Protein AF-A0A9E2JBC1-F1 (afdb_monomer_lite)

Radius of gyration: 15.3 Å; chains: 1; bounding box: 52×26×36 Å

Foldseek 3Di:
DPDPLPAAEWEWEWEDDPQWIKIATFFQRDIAIGRDPVVRVVVVVVVLLVLLVVCQQVVNVVVRTDGHDPVSVVLSVVADDKDKDWAANDPPDDDDDRRRTYIYIYGYRDPPDPPD

Sequence (116 aa):
MDAPDKAMHFSILVKEMEYAWLAHCLELDIVATAATVEDVEKDMLDLICAQVAYAFNNDNLENLYHPAPADAWKEFFQCREQVERRVPLESHFHGEAVPSWIIANSCHAQSICRVE

Secondary structure (DSSP, 8-state):
-PPP--PEEEEEEEEE-SSSEEEEETTTTEEEEESSHHHHHHHHHHHHHHHHHHHHHTT-GGGT--PPPHHHHHHHHH-S-EEEEEEE------SS---SEEEEEEEEE-------

Structure (mmCIF, N/CA/C/O backbone):
data_AF-A0A9E2JBC1-F1
#
_entry.id   AF-A0A9E2JBC1-F1
#
loop_
_atom_site.group_PDB
_atom_site.id
_atom_site.type_symbol
_atom_site.label_atom_id
_atom_site.label_alt_id
_atom_site.label_comp_id
_atom_site.label_asym_id
_atom_site.label_entity_id
_atom_site.label_seq_id
_atom_site.pdbx_PDB_ins_code
_atom_site.Cartn_x
_atom_site.Cartn_y
_atom_site.Cartn_z
_atom_site.occupancy
_atom_site.B_iso_or_equiv
_atom_site.auth_seq_id
_atom_site.auth_comp_id
_atom_site.auth_asym_id
_atom_site.auth_atom_id
_atom_site.pdbx_PDB_model_num
ATOM 1 N N . MET A 1 1 ? 28.376 10.775 -11.135 1.00 37.06 1 MET A N 1
ATOM 2 C CA . MET A 1 1 ? 26.937 11.082 -11.219 1.00 37.06 1 MET A CA 1
ATOM 3 C C . MET A 1 1 ? 26.244 9.830 -10.752 1.00 37.06 1 MET A C 1
ATOM 5 O O . MET A 1 1 ? 26.113 8.905 -11.542 1.00 37.06 1 MET A O 1
ATOM 9 N N . ASP A 1 2 ? 25.953 9.760 -9.456 1.00 40.66 2 ASP A N 1
ATOM 10 C CA . ASP A 1 2 ? 25.090 8.720 -8.907 1.00 40.66 2 ASP A CA 1
ATOM 11 C C . ASP A 1 2 ? 23.793 8.717 -9.715 1.00 40.66 2 ASP A C 1
ATOM 13 O O . ASP A 1 2 ? 23.201 9.777 -9.953 1.00 40.66 2 ASP A O 1
ATOM 17 N N . ALA A 1 3 ? 23.409 7.548 -10.229 1.00 44.84 3 ALA A N 1
ATOM 18 C CA . ALA A 1 3 ? 22.072 7.382 -10.770 1.00 44.84 3 ALA A CA 1
ATOM 19 C C . ALA A 1 3 ? 21.102 7.819 -9.662 1.00 44.84 3 ALA A C 1
ATOM 21 O O . ALA A 1 3 ? 21.343 7.460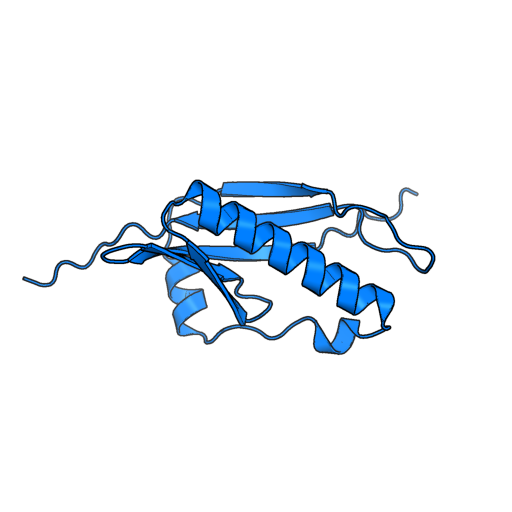 -8.508 1.00 44.84 3 ALA A O 1
ATOM 22 N N . PRO A 1 4 ? 20.064 8.624 -9.957 1.00 47.91 4 PRO A N 1
ATOM 23 C CA . PRO A 1 4 ? 19.073 8.926 -8.939 1.00 47.91 4 PRO A CA 1
ATOM 24 C C . PRO A 1 4 ? 18.586 7.582 -8.418 1.00 47.91 4 PRO A C 1
ATOM 26 O O . PRO A 1 4 ? 18.159 6.752 -9.221 1.00 47.91 4 PRO A O 1
ATOM 29 N N . ASP A 1 5 ? 18.724 7.350 -7.115 1.00 56.22 5 ASP A N 1
ATOM 30 C CA . ASP A 1 5 ? 18.098 6.213 -6.465 1.00 56.22 5 ASP A CA 1
ATOM 31 C C . ASP A 1 5 ? 16.617 6.280 -6.800 1.00 56.22 5 ASP A C 1
ATOM 33 O O . ASP A 1 5 ? 15.871 7.106 -6.266 1.00 56.22 5 ASP A O 1
ATOM 37 N N . LYS A 1 6 ? 16.208 5.488 -7.791 1.00 68.50 6 LYS A N 1
ATOM 38 C CA . LYS A 1 6 ? 14.825 5.430 -8.227 1.00 68.50 6 LYS A CA 1
ATOM 39 C C . LYS A 1 6 ? 14.104 4.707 -7.107 1.00 68.50 6 LYS A C 1
ATOM 41 O O . LYS A 1 6 ? 14.124 3.491 -7.051 1.00 68.50 6 LYS A O 1
ATOM 46 N N . ALA A 1 7 ? 13.545 5.460 -6.176 1.00 80.38 7 ALA A N 1
ATOM 47 C CA . ALA A 1 7 ? 12.623 4.932 -5.193 1.00 80.38 7 ALA A CA 1
ATOM 48 C C . ALA A 1 7 ? 11.218 4.976 -5.788 1.00 80.38 7 ALA A C 1
ATOM 50 O O . ALA A 1 7 ? 10.830 5.974 -6.401 1.00 80.38 7 ALA A O 1
ATOM 51 N N . MET A 1 8 ? 10.449 3.911 -5.593 1.00 89.50 8 MET A N 1
ATOM 52 C CA . MET A 1 8 ? 9.016 3.936 -5.873 1.00 89.50 8 MET A CA 1
ATOM 53 C C . MET A 1 8 ? 8.275 4.301 -4.593 1.00 89.50 8 MET A C 1
ATOM 55 O O . MET A 1 8 ? 8.562 3.736 -3.540 1.00 89.50 8 MET A O 1
ATOM 59 N N . HIS A 1 9 ? 7.359 5.261 -4.683 1.00 93.06 9 HIS A N 1
ATOM 60 C CA . HIS A 1 9 ? 6.561 5.716 -3.551 1.00 93.06 9 HIS A CA 1
ATOM 61 C C . HIS A 1 9 ? 5.181 5.064 -3.581 1.00 93.06 9 HIS A C 1
ATOM 63 O O . HIS A 1 9 ? 4.552 5.011 -4.639 1.00 93.06 9 HIS A O 1
ATOM 69 N N . PHE A 1 10 ? 4.731 4.611 -2.415 1.00 95.56 10 PHE A N 1
ATOM 70 C CA . PHE A 1 10 ? 3.428 3.996 -2.207 1.00 95.56 10 PHE A CA 1
ATOM 71 C C . PHE A 1 10 ? 2.762 4.578 -0.961 1.00 95.56 10 PHE A C 1
ATOM 73 O O . PHE A 1 10 ? 3.385 4.681 0.097 1.00 95.56 10 PHE A O 1
ATOM 80 N N . SER A 1 11 ? 1.494 4.934 -1.087 1.00 96.81 11 SER A N 1
ATOM 81 C CA . SER A 1 11 ? 0.608 5.435 -0.048 1.00 96.81 11 SER A CA 1
ATOM 82 C C . SER A 1 11 ? -0.254 4.279 0.446 1.00 96.81 11 SER A C 1
ATOM 84 O O . SER A 1 11 ? -0.949 3.629 -0.337 1.00 96.81 11 SER A O 1
ATOM 86 N N . ILE A 1 12 ? -0.203 4.001 1.746 1.00 97.06 12 ILE A N 1
ATOM 87 C CA . ILE A 1 12 ? -0.918 2.888 2.372 1.00 97.06 12 ILE A CA 1
ATOM 88 C C . ILE A 1 12 ? -1.916 3.448 3.379 1.00 97.06 12 ILE A C 1
ATOM 90 O O . ILE A 1 12 ? -1.542 4.113 4.344 1.00 97.06 12 ILE A O 1
ATOM 94 N N . LEU A 1 13 ? -3.195 3.156 3.173 1.00 95.75 13 LEU A N 1
ATOM 95 C CA . LEU A 1 13 ? -4.255 3.473 4.120 1.00 95.75 13 LEU A CA 1
ATOM 96 C C . LEU A 1 13 ? -4.543 2.249 4.991 1.00 95.75 13 LEU A C 1
ATOM 98 O O . LEU A 1 13 ? -5.028 1.236 4.490 1.00 95.75 13 LEU A O 1
ATOM 102 N N . VAL A 1 14 ? -4.253 2.348 6.285 1.00 95.12 14 VAL A N 1
ATOM 103 C CA . VAL A 1 14 ? -4.481 1.298 7.282 1.00 95.12 14 VAL A CA 1
ATOM 104 C C . VAL A 1 14 ? -5.703 1.655 8.125 1.00 95.12 14 VAL A C 1
ATOM 106 O O . VAL A 1 14 ? -5.795 2.762 8.659 1.00 95.12 14 VAL A O 1
ATOM 109 N N . LYS A 1 15 ? -6.648 0.721 8.242 1.00 92.69 15 LYS A N 1
ATOM 110 C CA . LYS A 1 15 ? -7.915 0.883 8.965 1.00 92.69 15 LYS A CA 1
ATOM 111 C C . LYS A 1 15 ? -8.135 -0.277 9.926 1.00 92.69 15 LYS A C 1
ATOM 113 O O . LYS A 1 15 ? -7.904 -1.434 9.576 1.00 92.69 15 LYS A O 1
ATOM 118 N N . GLU A 1 16 ? -8.649 0.038 11.107 1.00 92.25 16 GLU A N 1
ATOM 119 C CA . GLU A 1 16 ? -9.179 -0.964 12.027 1.00 92.25 16 GLU A CA 1
ATOM 120 C C . GLU A 1 16 ? -10.612 -1.333 11.610 1.00 92.25 16 GLU A C 1
ATOM 122 O O . GLU A 1 16 ? -11.454 -0.467 11.364 1.00 92.25 16 GLU A O 1
ATOM 127 N N . MET A 1 17 ? -10.890 -2.629 11.524 1.00 89.50 17 MET A N 1
ATOM 128 C CA . MET A 1 17 ? -12.220 -3.210 11.347 1.00 89.50 17 MET A CA 1
ATOM 129 C C . MET A 1 17 ? -12.620 -3.954 12.629 1.00 89.50 17 MET A C 1
ATOM 131 O O . MET A 1 17 ? -11.805 -4.150 13.523 1.00 89.50 17 MET A O 1
ATOM 135 N N . GLU A 1 18 ? -13.871 -4.411 12.723 1.00 87.62 18 GLU A N 1
ATOM 136 C CA . GLU A 1 18 ? -14.422 -5.004 13.957 1.00 87.62 18 GLU A CA 1
ATOM 137 C C . GLU A 1 18 ? -13.590 -6.175 14.527 1.00 87.62 18 GLU A C 1
ATOM 139 O O . GLU A 1 18 ? -13.505 -6.329 15.743 1.00 87.62 18 GLU A O 1
ATOM 144 N N . TYR A 1 19 ? -12.946 -6.973 13.665 1.00 89.25 19 TYR A N 1
ATOM 145 C CA . TYR A 1 19 ? -12.166 -8.158 14.064 1.00 89.25 19 TYR A CA 1
ATOM 146 C C . TYR A 1 19 ? -10.819 -8.300 13.344 1.00 89.25 19 TYR A C 1
ATOM 148 O O . TYR A 1 19 ? -10.187 -9.354 13.416 1.00 89.25 19 TYR A O 1
ATOM 156 N N . ALA A 1 20 ? -10.412 -7.287 12.585 1.00 94.31 20 ALA A N 1
ATOM 157 C CA . ALA A 1 20 ? -9.232 -7.354 11.734 1.00 94.31 20 ALA A CA 1
ATOM 158 C C . ALA A 1 20 ? -8.756 -5.951 11.371 1.00 94.31 20 ALA A C 1
ATOM 160 O O . ALA A 1 20 ? -9.466 -4.968 11.545 1.00 94.31 20 ALA A O 1
ATOM 161 N N . TRP A 1 21 ? -7.571 -5.875 10.796 1.00 95.81 21 TRP A N 1
ATOM 162 C CA . TRP A 1 21 ? -7.019 -4.689 10.176 1.00 95.81 21 TRP A CA 1
ATOM 163 C C . TRP A 1 21 ? -7.061 -4.839 8.663 1.00 95.81 21 TRP A C 1
ATOM 165 O O . TRP A 1 21 ? -6.934 -5.947 8.141 1.00 95.81 21 TRP A O 1
ATOM 175 N N . LEU A 1 22 ? -7.237 -3.723 7.964 1.00 96.25 22 LEU A N 1
ATOM 176 C CA . LEU A 1 22 ? -7.174 -3.632 6.511 1.00 96.25 22 LEU A CA 1
ATOM 177 C C . LEU A 1 22 ? -6.107 -2.617 6.126 1.00 96.25 22 LEU A C 1
ATOM 179 O O . LEU A 1 22 ? -6.125 -1.495 6.623 1.00 96.25 22 LEU A O 1
ATOM 183 N N . ALA A 1 23 ? -5.219 -2.990 5.214 1.00 97.06 23 ALA A N 1
ATOM 184 C CA . ALA A 1 23 ? -4.315 -2.071 4.539 1.00 97.06 23 ALA A CA 1
ATOM 185 C C . ALA A 1 23 ? -4.703 -1.985 3.061 1.00 97.06 23 ALA A C 1
ATOM 187 O O . ALA A 1 23 ? -5.000 -3.004 2.439 1.00 97.06 23 ALA A O 1
ATOM 188 N N . HIS A 1 24 ? -4.669 -0.785 2.489 1.00 97.38 24 HIS A N 1
ATOM 189 C CA . HIS A 1 24 ? -4.935 -0.524 1.072 1.00 97.38 24 HIS A CA 1
ATOM 190 C C . HIS A 1 24 ? -3.790 0.298 0.486 1.00 97.38 24 HIS A C 1
ATOM 192 O O . HIS A 1 24 ? -3.599 1.447 0.883 1.00 97.38 24 HIS A O 1
ATOM 198 N N . CYS A 1 25 ? -3.017 -0.283 -0.434 1.00 97.62 25 CYS A N 1
ATOM 199 C CA . CYS A 1 25 ? -2.031 0.466 -1.210 1.00 97.62 25 CYS A CA 1
ATOM 200 C C . CYS A 1 25 ? -2.739 1.164 -2.371 1.00 97.62 25 CYS A C 1
ATOM 202 O O . CYS A 1 25 ? -3.341 0.512 -3.227 1.00 97.62 25 CYS A O 1
ATOM 204 N N . LEU A 1 26 ? -2.678 2.492 -2.386 1.00 97.31 26 LEU A N 1
ATOM 205 C CA . LEU A 1 26 ? -3.543 3.307 -3.231 1.00 97.31 26 LEU A CA 1
ATOM 206 C C . LEU A 1 26 ? -3.058 3.412 -4.674 1.00 97.31 26 LEU A C 1
ATOM 208 O O . LEU A 1 26 ? -3.865 3.583 -5.576 1.00 97.31 26 LEU A O 1
ATOM 212 N N . GLU A 1 27 ? -1.759 3.316 -4.924 1.00 97.25 27 GLU A N 1
ATOM 213 C CA . GLU A 1 27 ? -1.185 3.389 -6.268 1.00 97.25 27 GLU A CA 1
ATOM 214 C C . GLU A 1 27 ? -1.357 2.088 -7.061 1.00 97.25 27 GLU A C 1
ATOM 216 O O . GLU A 1 27 ? -1.315 2.116 -8.292 1.00 97.25 27 GLU A O 1
ATOM 221 N N . LEU A 1 28 ? -1.514 0.965 -6.355 1.00 96.31 28 LEU A N 1
ATOM 222 C CA . LEU A 1 28 ? -1.648 -0.379 -6.925 1.00 96.31 28 LEU A CA 1
ATOM 223 C C . LEU A 1 28 ? -3.078 -0.937 -6.820 1.00 96.31 28 LEU A C 1
ATOM 225 O O . LEU A 1 28 ? -3.360 -1.973 -7.412 1.00 96.31 28 LEU A O 1
ATOM 229 N N . ASP A 1 29 ? -3.941 -0.280 -6.038 1.00 96.75 29 ASP A N 1
ATOM 230 C CA . ASP A 1 29 ? -5.300 -0.716 -5.694 1.00 96.75 29 ASP A CA 1
ATOM 231 C C . ASP A 1 29 ? -5.355 -2.166 -5.182 1.00 96.75 29 ASP A C 1
ATOM 233 O O . ASP A 1 29 ? -6.209 -2.969 -5.553 1.00 96.75 29 ASP A O 1
ATOM 237 N N . ILE A 1 30 ? -4.406 -2.505 -4.306 1.00 96.56 30 ILE A N 1
ATOM 238 C CA . ILE A 1 30 ? -4.329 -3.812 -3.644 1.00 96.56 30 ILE A CA 1
ATOM 239 C C . ILE A 1 30 ? -4.640 -3.685 -2.159 1.00 96.56 30 ILE A C 1
ATOM 241 O O . ILE A 1 30 ? -4.298 -2.691 -1.512 1.00 96.56 30 ILE A O 1
ATOM 245 N N . VAL A 1 31 ? -5.258 -4.727 -1.608 1.00 96.88 31 VAL A N 1
ATOM 246 C CA . VAL A 1 31 ? -5.670 -4.784 -0.204 1.00 96.88 31 VAL A CA 1
ATOM 247 C C . VAL A 1 31 ? -5.062 -5.990 0.504 1.00 96.88 31 VAL A C 1
ATOM 249 O O . VAL A 1 31 ? -4.955 -7.071 -0.071 1.00 96.88 31 VAL A O 1
ATOM 252 N N . ALA A 1 32 ? -4.700 -5.801 1.770 1.00 97.31 32 ALA A N 1
ATOM 253 C CA . ALA A 1 32 ? -4.308 -6.857 2.695 1.00 97.31 32 ALA A CA 1
ATOM 254 C C . ALA A 1 32 ? -5.187 -6.781 3.943 1.00 97.31 32 ALA A C 1
ATOM 256 O O . ALA A 1 32 ? -5.618 -5.695 4.339 1.00 97.31 32 ALA A O 1
ATOM 257 N N . THR A 1 33 ? -5.438 -7.923 4.578 1.00 96.94 33 THR A N 1
ATOM 258 C CA . THR A 1 33 ? -6.162 -7.982 5.851 1.00 96.94 33 THR A CA 1
ATOM 259 C C . THR A 1 33 ? -5.486 -8.950 6.801 1.00 96.94 33 THR A C 1
ATOM 261 O O . TH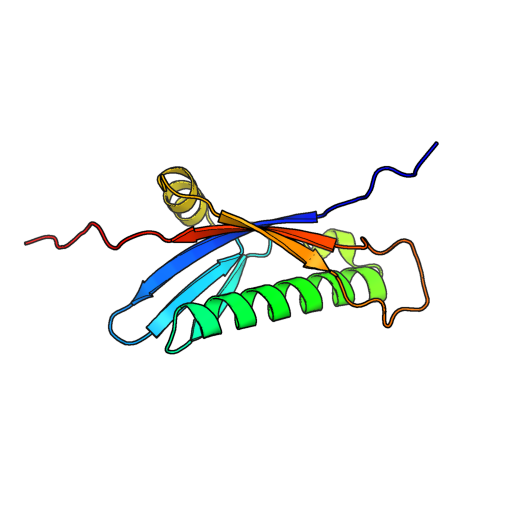R A 1 33 ? -5.185 -10.069 6.392 1.00 96.94 33 THR A O 1
ATOM 264 N N . ALA A 1 34 ? -5.335 -8.570 8.065 1.00 97.31 34 ALA A N 1
ATOM 265 C CA . ALA A 1 34 ? -4.765 -9.439 9.091 1.00 97.31 34 ALA A CA 1
ATOM 266 C C . ALA A 1 34 ? -5.406 -9.191 10.461 1.00 97.31 34 ALA A C 1
ATOM 268 O O . ALA A 1 34 ? -6.160 -8.239 10.644 1.00 97.31 34 ALA A O 1
ATOM 269 N N . ALA A 1 35 ? -5.127 -10.053 11.440 1.00 95.31 35 ALA A N 1
ATOM 270 C CA . ALA A 1 35 ? -5.688 -9.918 12.787 1.00 95.31 35 ALA A CA 1
ATOM 271 C C . ALA A 1 35 ? -5.052 -8.772 13.594 1.00 95.31 35 ALA A C 1
ATOM 273 O O . ALA A 1 35 ? -5.685 -8.235 14.501 1.00 95.31 35 ALA A O 1
ATOM 274 N N . THR A 1 36 ? -3.814 -8.397 13.271 1.00 94.81 36 THR A N 1
ATOM 275 C CA . THR A 1 36 ? -3.052 -7.355 13.967 1.00 94.81 36 THR A CA 1
ATOM 276 C C . THR A 1 36 ? -2.581 -6.285 12.987 1.00 94.81 36 THR A C 1
ATOM 278 O O . THR A 1 36 ? -2.519 -6.517 11.775 1.00 94.81 36 THR A O 1
ATOM 281 N N . VAL A 1 37 ? -2.262 -5.100 13.511 1.00 93.25 37 VAL A N 1
ATOM 282 C CA . VAL A 1 37 ? -1.737 -4.003 12.693 1.00 93.25 37 VAL A CA 1
ATOM 283 C C . VAL A 1 37 ? -0.342 -4.344 12.165 1.00 93.25 37 VAL A C 1
ATOM 285 O O . VAL A 1 37 ? -0.033 -4.068 11.011 1.00 93.25 37 VAL A O 1
ATOM 288 N N . GLU A 1 38 ? 0.477 -5.014 12.973 1.00 93.94 38 GLU A N 1
ATOM 289 C CA . GLU A 1 38 ? 1.824 -5.428 12.591 1.00 93.94 38 GLU A CA 1
ATOM 290 C C . GLU A 1 38 ? 1.795 -6.437 11.437 1.00 93.94 38 GLU A C 1
ATOM 292 O O . GLU A 1 38 ? 2.576 -6.316 10.490 1.00 93.94 38 GLU A O 1
ATOM 297 N N . ASP A 1 39 ? 0.870 -7.400 11.490 1.00 96.31 39 ASP A N 1
ATOM 298 C CA . ASP A 1 39 ? 0.718 -8.401 10.435 1.00 96.31 39 ASP A CA 1
ATOM 299 C C . ASP A 1 39 ? 0.200 -7.763 9.140 1.00 96.31 39 ASP A C 1
ATOM 301 O O . ASP A 1 39 ? 0.754 -8.028 8.077 1.00 96.31 39 ASP A O 1
ATOM 305 N N . VAL A 1 40 ? -0.805 -6.873 9.201 1.00 96.62 40 VAL A N 1
ATOM 306 C CA . VAL A 1 40 ? -1.378 -6.292 7.971 1.00 96.62 40 VAL A CA 1
ATOM 307 C C . VAL A 1 40 ? -0.382 -5.391 7.249 1.00 96.62 40 VAL A C 1
ATOM 309 O O . VAL A 1 40 ? -0.363 -5.333 6.020 1.00 96.62 40 VAL A O 1
ATOM 312 N N . GLU A 1 41 ? 0.454 -4.679 8.001 1.00 95.00 41 GLU A N 1
ATOM 313 C CA . GLU A 1 41 ? 1.501 -3.846 7.426 1.00 95.00 41 GLU A CA 1
ATOM 314 C C . GLU A 1 41 ? 2.585 -4.686 6.776 1.00 95.00 41 GLU A C 1
ATOM 316 O O . GLU A 1 41 ? 3.025 -4.365 5.673 1.00 95.00 41 GLU A O 1
ATOM 321 N N . LYS A 1 42 ? 3.010 -5.763 7.442 1.00 95.19 42 LYS A N 1
ATOM 322 C CA . LYS A 1 42 ? 3.973 -6.698 6.872 1.00 95.19 42 LYS A CA 1
ATOM 323 C C . LYS A 1 42 ? 3.426 -7.317 5.586 1.00 95.19 42 LYS A C 1
ATOM 325 O O . LYS A 1 42 ? 4.097 -7.245 4.561 1.00 95.19 42 LYS A O 1
ATOM 330 N N . ASP A 1 43 ? 2.204 -7.840 5.628 1.00 96.75 43 ASP A N 1
ATOM 331 C CA . ASP A 1 43 ? 1.547 -8.455 4.475 1.00 96.75 43 ASP A CA 1
ATOM 332 C C . ASP A 1 43 ? 1.418 -7.459 3.313 1.00 96.75 43 ASP A C 1
ATOM 334 O O . ASP A 1 43 ? 1.678 -7.802 2.161 1.00 96.75 43 ASP A O 1
ATOM 338 N N . MET A 1 44 ? 1.076 -6.199 3.601 1.00 97.12 44 MET A N 1
ATOM 339 C CA . MET A 1 44 ? 1.000 -5.155 2.579 1.00 97.12 44 MET A CA 1
ATOM 340 C C . MET A 1 44 ? 2.366 -4.849 1.953 1.00 97.12 44 MET A C 1
ATOM 342 O O . MET A 1 44 ? 2.469 -4.730 0.733 1.00 97.12 44 MET A O 1
ATOM 346 N N . LEU A 1 45 ? 3.423 -4.730 2.759 1.00 95.00 45 LEU A N 1
ATOM 347 C CA . LEU A 1 45 ? 4.774 -4.498 2.244 1.00 95.00 45 LEU A CA 1
ATOM 348 C C . LEU A 1 45 ? 5.254 -5.668 1.377 1.00 95.00 45 LEU A C 1
ATOM 350 O O . LEU A 1 45 ? 5.792 -5.433 0.294 1.00 95.00 45 LEU A O 1
ATOM 354 N N . ASP A 1 46 ? 5.005 -6.906 1.808 1.00 93.81 46 ASP A N 1
ATOM 355 C CA . ASP A 1 46 ? 5.341 -8.113 1.049 1.00 93.81 46 ASP A CA 1
ATOM 356 C C . ASP A 1 46 ? 4.591 -8.145 -0.298 1.00 93.81 46 ASP A C 1
ATOM 358 O O . ASP A 1 46 ? 5.197 -8.424 -1.338 1.00 93.81 46 ASP A O 1
ATOM 362 N N . LEU A 1 47 ? 3.303 -7.776 -0.315 1.00 95.00 47 LEU A N 1
ATOM 363 C CA . LEU A 1 47 ? 2.508 -7.670 -1.544 1.00 95.00 47 LEU A CA 1
ATOM 364 C C . LEU A 1 47 ? 3.024 -6.582 -2.494 1.00 95.00 47 LEU A C 1
ATOM 366 O O . LEU A 1 47 ? 3.159 -6.843 -3.691 1.00 95.00 47 LEU A O 1
ATOM 370 N N . ILE A 1 48 ? 3.340 -5.383 -1.990 1.00 94.81 48 ILE A N 1
ATOM 371 C CA . ILE A 1 48 ? 3.903 -4.297 -2.811 1.00 94.81 48 ILE A CA 1
ATOM 372 C C . ILE A 1 48 ? 5.234 -4.746 -3.420 1.00 94.81 48 ILE A C 1
ATOM 374 O O . ILE A 1 48 ? 5.436 -4.609 -4.628 1.00 94.81 48 ILE A O 1
ATOM 378 N N . CYS A 1 49 ? 6.128 -5.323 -2.612 1.00 92.00 49 CYS A N 1
ATOM 379 C CA . CYS A 1 49 ? 7.417 -5.828 -3.077 1.00 92.00 49 CYS A CA 1
ATOM 380 C C . CYS A 1 49 ? 7.248 -6.898 -4.164 1.00 92.00 49 CYS A C 1
ATOM 382 O O . CYS A 1 49 ? 7.913 -6.822 -5.199 1.00 92.0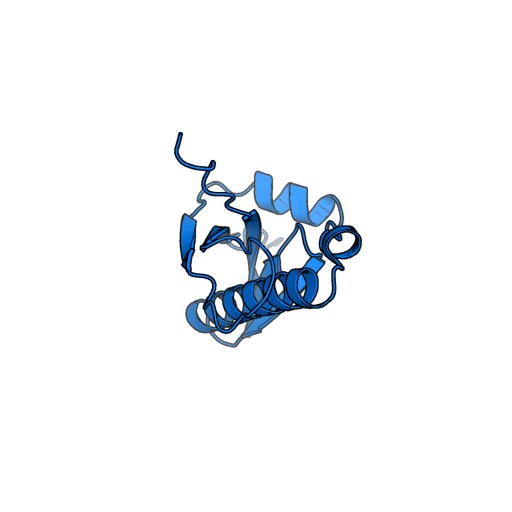0 49 CYS A O 1
ATOM 384 N N . ALA A 1 50 ? 6.337 -7.855 -3.970 1.00 90.81 50 ALA A N 1
ATOM 385 C CA . ALA A 1 50 ? 6.049 -8.896 -4.953 1.00 90.81 50 ALA A CA 1
ATOM 386 C C . ALA A 1 50 ? 5.489 -8.319 -6.264 1.00 90.81 50 ALA A C 1
ATOM 388 O O . ALA A 1 50 ? 5.927 -8.721 -7.343 1.00 90.81 50 ALA A O 1
ATOM 389 N N . GLN A 1 51 ? 4.571 -7.351 -6.183 1.00 91.81 51 GLN A N 1
ATOM 390 C CA . GLN A 1 51 ? 3.957 -6.722 -7.353 1.00 91.81 51 GLN A CA 1
ATOM 391 C C . GLN A 1 51 ? 4.973 -5.903 -8.159 1.00 91.81 51 GLN A C 1
ATOM 393 O O . GLN A 1 51 ? 5.041 -6.025 -9.384 1.00 91.81 51 GLN A O 1
ATOM 398 N N . VAL A 1 52 ? 5.808 -5.114 -7.475 1.00 90.25 52 VAL A N 1
ATOM 399 C CA . VAL A 1 52 ? 6.904 -4.356 -8.094 1.00 90.25 52 VAL A CA 1
ATOM 400 C C . VAL A 1 52 ? 7.888 -5.314 -8.758 1.00 90.25 52 VAL A C 1
ATOM 402 O O . VAL A 1 52 ? 8.165 -5.176 -9.949 1.00 90.25 52 VAL A O 1
ATOM 405 N N . ALA A 1 53 ? 8.368 -6.324 -8.030 1.00 86.31 53 ALA A N 1
ATOM 406 C CA . ALA A 1 53 ? 9.300 -7.312 -8.565 1.00 86.31 53 ALA A CA 1
ATOM 407 C C . ALA A 1 53 ? 8.732 -8.030 -9.798 1.00 86.31 53 ALA A C 1
ATOM 409 O O . ALA A 1 53 ? 9.420 -8.166 -10.809 1.00 86.31 53 ALA A O 1
ATOM 410 N N . TYR A 1 54 ? 7.465 -8.447 -9.750 1.00 87.12 54 TYR A N 1
ATOM 411 C CA . TYR A 1 54 ? 6.793 -9.070 -10.886 1.00 87.12 54 TYR A CA 1
ATOM 412 C C . TYR A 1 54 ? 6.742 -8.138 -12.101 1.0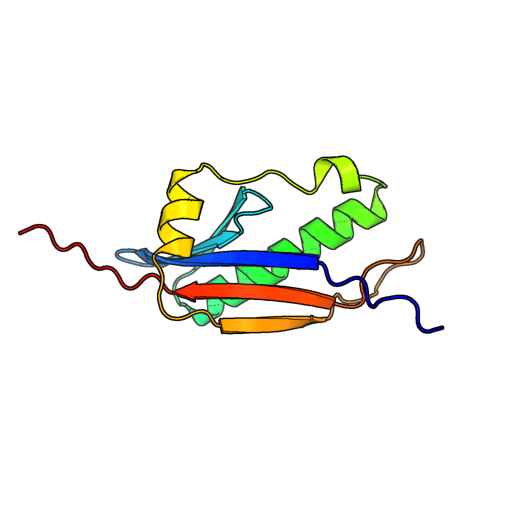0 87.12 54 TYR A C 1
ATOM 414 O O . TYR A 1 54 ? 7.049 -8.574 -13.212 1.00 87.12 54 TYR A O 1
ATOM 422 N N . ALA A 1 55 ? 6.393 -6.864 -11.909 1.00 89.12 55 ALA A N 1
ATOM 423 C CA . ALA A 1 55 ? 6.307 -5.906 -13.003 1.00 89.12 55 ALA A CA 1
ATOM 424 C C . ALA A 1 55 ? 7.666 -5.653 -13.673 1.00 89.12 55 ALA A C 1
ATOM 426 O O . ALA A 1 55 ? 7.729 -5.633 -14.899 1.00 89.12 55 ALA A O 1
ATOM 427 N N . PHE A 1 56 ? 8.753 -5.540 -12.903 1.00 86.00 56 PHE A N 1
ATOM 428 C CA . PHE A 1 56 ? 10.106 -5.436 -13.467 1.00 86.00 56 PHE A CA 1
ATOM 429 C C . PHE A 1 56 ? 10.527 -6.715 -14.206 1.00 86.00 56 PHE A C 1
ATOM 431 O O . PHE A 1 56 ? 11.040 -6.639 -15.318 1.00 86.00 56 PHE A O 1
ATOM 438 N N . ASN A 1 57 ? 10.265 -7.893 -13.633 1.00 84.31 57 ASN A N 1
ATOM 439 C CA . ASN A 1 57 ? 10.692 -9.172 -14.215 1.00 84.31 57 ASN A CA 1
ATOM 440 C C . ASN A 1 57 ? 9.989 -9.533 -15.528 1.00 84.31 57 ASN A C 1
ATOM 442 O O . ASN A 1 57 ? 10.500 -10.351 -16.290 1.00 84.31 57 ASN A O 1
ATOM 446 N N . ASN A 1 58 ? 8.808 -8.972 -15.768 1.00 87.38 58 ASN A N 1
ATOM 447 C CA . ASN A 1 58 ? 7.989 -9.295 -16.932 1.00 87.38 58 ASN A CA 1
ATOM 448 C C . ASN A 1 58 ? 7.867 -8.118 -17.911 1.00 87.38 58 ASN A C 1
ATOM 450 O O . ASN A 1 58 ? 6.977 -8.156 -18.754 1.00 87.38 58 ASN A O 1
ATOM 454 N N . ASP A 1 59 ? 8.715 -7.087 -17.780 1.00 85.69 59 ASP A N 1
ATOM 455 C CA . ASP A 1 59 ? 8.647 -5.841 -18.568 1.00 85.69 59 ASP A CA 1
ATOM 456 C C . ASP A 1 59 ? 7.219 -5.255 -18.606 1.00 85.69 59 ASP A C 1
ATOM 458 O O . ASP A 1 59 ? 6.687 -4.845 -19.632 1.00 85.69 59 ASP A O 1
ATOM 462 N N . ASN A 1 60 ? 6.553 -5.290 -17.449 1.00 87.62 60 ASN A N 1
ATOM 463 C CA . ASN A 1 60 ? 5.132 -4.990 -17.282 1.00 87.62 60 ASN A CA 1
ATOM 464 C C . ASN A 1 60 ? 4.909 -3.754 -16.392 1.00 87.62 60 ASN A C 1
ATOM 466 O O . ASN A 1 60 ? 3.881 -3.618 -15.727 1.00 87.62 60 ASN A O 1
ATOM 470 N N . LEU A 1 61 ? 5.894 -2.851 -16.348 1.00 86.69 61 LEU A N 1
ATOM 471 C CA . LEU A 1 61 ? 5.842 -1.625 -15.543 1.00 86.69 61 LEU A CA 1
ATOM 472 C C . LEU A 1 61 ? 4.697 -0.698 -15.954 1.00 86.69 61 LEU A C 1
ATOM 474 O O . LEU A 1 61 ? 4.133 -0.013 -15.104 1.00 86.69 61 LEU A O 1
ATOM 478 N N . GLU A 1 62 ? 4.326 -0.699 -17.235 1.00 88.88 62 GLU A N 1
ATOM 479 C CA . GLU A 1 62 ? 3.205 0.096 -17.748 1.00 88.88 62 GLU A CA 1
ATOM 480 C C . GLU A 1 62 ? 1.856 -0.284 -17.115 1.00 88.88 62 GLU A C 1
ATOM 482 O O . GLU A 1 62 ? 0.977 0.566 -17.001 1.00 88.88 62 GLU A O 1
ATOM 487 N N . ASN A 1 63 ? 1.719 -1.529 -16.641 1.00 88.94 63 ASN A N 1
ATOM 488 C CA . ASN A 1 63 ? 0.510 -2.049 -16.000 1.00 88.94 63 ASN A CA 1
ATOM 489 C C . ASN A 1 63 ? 0.649 -2.171 -14.474 1.00 88.94 63 ASN A C 1
ATOM 491 O O . ASN A 1 63 ? -0.231 -2.731 -13.823 1.00 88.94 63 ASN A O 1
ATOM 495 N N . LEU A 1 64 ? 1.755 -1.691 -13.894 1.00 91.75 64 LEU A N 1
ATOM 496 C CA . LEU A 1 64 ? 1.980 -1.764 -12.451 1.00 91.75 64 LEU A CA 1
ATOM 497 C C . LEU A 1 64 ? 1.020 -0.846 -11.690 1.00 91.75 64 LEU A C 1
ATOM 499 O O . LEU A 1 64 ? 0.434 -1.259 -10.695 1.00 91.75 64 LEU A O 1
ATOM 503 N N . TYR A 1 65 ? 0.872 0.395 -12.153 1.00 92.81 65 TYR A N 1
ATOM 504 C CA . TYR A 1 65 ? 0.054 1.398 -11.482 1.00 92.81 65 TYR A CA 1
ATOM 505 C C . TYR A 1 65 ? -1.421 1.243 -11.848 1.00 92.81 65 TYR A C 1
ATOM 507 O O . TYR A 1 65 ? -1.824 1.467 -12.991 1.00 92.81 65 TYR A O 1
ATOM 515 N N . HIS A 1 66 ? -2.230 0.929 -10.843 1.00 94.06 66 HIS A N 1
ATOM 516 C CA . HIS A 1 66 ? -3.681 0.890 -10.928 1.00 94.06 66 HIS A CA 1
ATOM 517 C C . HIS A 1 66 ? -4.229 1.688 -9.742 1.00 94.06 66 HIS A C 1
ATOM 519 O O . HIS A 1 66 ? -4.299 1.157 -8.643 1.00 94.06 66 HIS A O 1
ATOM 525 N N . PRO A 1 67 ? -4.516 2.991 -9.900 1.00 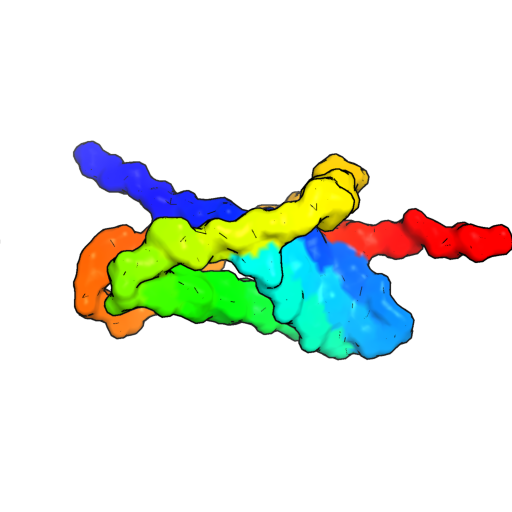94.69 67 PRO A N 1
ATOM 526 C CA . PRO A 1 67 ? -4.842 3.833 -8.761 1.00 94.69 67 PRO A CA 1
ATOM 527 C C . PRO A 1 67 ? -6.227 3.510 -8.193 1.00 94.69 67 PRO A C 1
ATOM 529 O O . PRO A 1 67 ? -7.209 3.407 -8.929 1.00 94.69 67 PRO A O 1
ATOM 532 N N . ALA A 1 68 ? -6.301 3.458 -6.868 1.00 95.94 68 ALA A N 1
ATOM 533 C CA . ALA A 1 68 ? -7.520 3.276 -6.102 1.00 95.94 68 ALA A CA 1
ATOM 534 C C . ALA A 1 68 ? -8.545 4.400 -6.360 1.00 95.94 68 ALA A C 1
ATOM 536 O O . ALA A 1 68 ? -8.173 5.516 -6.752 1.00 95.94 68 ALA A O 1
ATOM 537 N N . PRO A 1 69 ? -9.842 4.161 -6.081 1.00 95.25 69 PRO A N 1
ATOM 538 C CA . PRO A 1 69 ? -10.884 5.176 -6.198 1.00 95.25 69 PRO A CA 1
ATOM 539 C C . PRO A 1 69 ? -10.596 6.442 -5.378 1.00 95.25 69 PRO A C 1
ATOM 541 O O . PRO A 1 69 ? -9.996 6.396 -4.304 1.00 95.25 69 PRO A O 1
ATOM 544 N N . ALA A 1 70 ? -11.099 7.585 -5.853 1.00 94.12 70 ALA A N 1
ATOM 545 C CA . ALA A 1 70 ? -10.848 8.900 -5.252 1.00 94.12 70 ALA A CA 1
ATOM 546 C C . ALA A 1 70 ? -11.235 9.003 -3.762 1.00 94.12 70 ALA A C 1
ATOM 548 O O . ALA A 1 70 ? -10.617 9.766 -3.020 1.00 94.12 70 ALA A O 1
ATOM 549 N N . ASP A 1 71 ? -12.229 8.234 -3.315 1.00 93.75 71 ASP A N 1
ATOM 550 C CA . ASP A 1 71 ? -12.656 8.224 -1.914 1.00 93.75 71 ASP A CA 1
ATOM 551 C C . ASP A 1 71 ? -11.563 7.679 -0.980 1.00 93.75 71 ASP A C 1
ATOM 553 O O . ASP A 1 71 ? -11.312 8.274 0.067 1.00 93.75 71 ASP A O 1
ATOM 557 N N . ALA A 1 72 ? -10.830 6.637 -1.391 1.00 93.38 72 ALA A N 1
ATOM 558 C CA . ALA A 1 72 ? -9.722 6.089 -0.605 1.00 93.38 72 ALA A CA 1
ATOM 559 C C . ALA A 1 72 ? -8.564 7.097 -0.479 1.00 93.38 72 ALA A C 1
ATOM 561 O O . ALA A 1 72 ? -8.009 7.297 0.603 1.00 93.38 72 ALA A O 1
ATOM 562 N N . TRP A 1 73 ? -8.257 7.815 -1.564 1.00 94.38 73 TRP A N 1
ATOM 563 C CA . TRP A 1 73 ? -7.282 8.910 -1.550 1.00 94.38 73 TRP A CA 1
ATOM 564 C C . TRP A 1 73 ? -7.695 10.046 -0.622 1.00 94.38 73 TRP A C 1
ATOM 566 O O . TRP A 1 73 ? -6.875 10.568 0.133 1.00 94.38 73 TRP A O 1
ATOM 576 N N . LYS A 1 74 ? -8.974 10.429 -0.652 1.00 93.38 74 LYS A N 1
ATOM 577 C CA . LYS A 1 74 ? -9.509 11.467 0.230 1.00 93.38 74 LYS A CA 1
ATOM 578 C C . LYS A 1 74 ? -9.326 11.090 1.698 1.00 93.38 74 LYS A C 1
ATOM 580 O O . LYS A 1 74 ? -8.896 11.939 2.473 1.00 93.38 74 LYS A O 1
ATOM 585 N N . GLU A 1 75 ? -9.613 9.845 2.066 1.00 91.25 75 GLU A N 1
ATOM 586 C CA . GLU A 1 75 ? -9.392 9.353 3.429 1.00 91.25 75 GLU A CA 1
ATOM 587 C C . GLU A 1 75 ? -7.910 9.408 3.826 1.00 91.25 75 GLU A C 1
ATOM 589 O O . GLU A 1 75 ? -7.577 9.921 4.896 1.00 91.25 75 GLU A O 1
ATOM 594 N N . PHE A 1 76 ? -7.005 8.972 2.945 1.00 9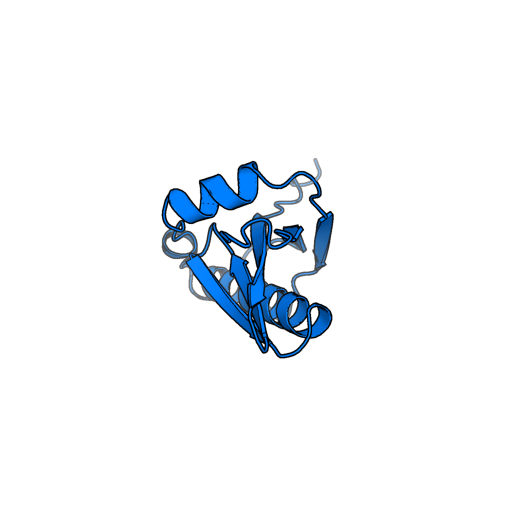1.75 76 PHE A N 1
ATOM 595 C CA . PHE A 1 76 ? -5.562 9.040 3.195 1.00 91.75 76 PHE A CA 1
ATOM 596 C C . PHE A 1 76 ? -5.066 10.477 3.408 1.00 91.75 76 PHE A C 1
ATOM 598 O O . PHE A 1 76 ? -4.326 10.742 4.354 1.00 91.75 76 PHE A O 1
ATOM 605 N N . PHE A 1 77 ? -5.517 11.437 2.596 1.00 89.44 77 PHE A N 1
ATOM 606 C CA . PHE A 1 77 ? -5.131 12.845 2.754 1.00 89.44 77 PHE A CA 1
ATOM 607 C C . PHE A 1 77 ? -5.764 13.537 3.969 1.00 89.44 77 PHE A C 1
ATOM 609 O O . PHE A 1 77 ? -5.267 14.572 4.410 1.00 89.44 77 PHE A O 1
ATOM 616 N N . GLN A 1 78 ? -6.853 12.997 4.522 1.00 89.56 78 GLN A N 1
ATOM 617 C CA . GLN A 1 78 ? -7.458 13.497 5.763 1.00 89.56 78 GLN A CA 1
ATOM 618 C C . GLN A 1 78 ? -6.714 13.027 7.019 1.00 89.56 78 GLN A C 1
ATOM 620 O O . GLN A 1 78 ? -6.903 13.586 8.105 1.00 89.56 78 GLN A O 1
ATOM 625 N N . CYS A 1 79 ? -5.860 12.022 6.872 1.00 84.44 79 CYS A N 1
ATOM 626 C CA . CYS A 1 79 ? -5.051 11.474 7.939 1.00 84.44 79 CYS A CA 1
ATOM 627 C C . CYS A 1 79 ? -3.946 12.430 8.377 1.00 84.44 79 CYS A C 1
ATOM 629 O O . CYS A 1 79 ? -3.229 12.996 7.554 1.00 84.44 79 CYS A O 1
ATOM 631 N N . ARG A 1 80 ? -3.799 12.605 9.694 1.00 76.56 80 ARG A N 1
ATOM 632 C CA . ARG A 1 80 ? -2.842 13.564 10.266 1.00 76.56 80 ARG A CA 1
ATOM 633 C C . ARG A 1 80 ? -1.466 12.972 10.535 1.00 76.56 80 ARG A C 1
ATOM 635 O O . ARG A 1 80 ? -0.488 13.711 10.484 1.00 76.56 80 ARG A O 1
ATOM 642 N N . GLU A 1 81 ? -1.400 11.679 10.836 1.00 81.75 81 GLU A N 1
ATOM 643 C CA . GLU A 1 81 ? -0.152 10.988 11.146 1.00 81.75 81 GLU A CA 1
ATOM 644 C C . GLU A 1 81 ? 0.179 9.997 10.037 1.00 81.75 81 GLU A C 1
ATOM 646 O O . GLU A 1 81 ? -0.571 9.065 9.752 1.00 81.75 81 GLU A O 1
ATOM 651 N N . GLN A 1 82 ? 1.314 10.254 9.399 1.00 86.69 82 GLN A N 1
ATOM 652 C CA . GLN A 1 82 ? 1.853 9.492 8.289 1.00 86.69 82 GLN A CA 1
ATOM 653 C C . GLN A 1 82 ? 3.240 8.991 8.688 1.00 86.69 82 GLN A C 1
ATOM 655 O O . GLN A 1 82 ? 4.073 9.765 9.167 1.00 86.69 82 GLN A O 1
ATOM 660 N N . VAL A 1 83 ? 3.473 7.694 8.518 1.00 89.44 83 VAL A N 1
ATOM 661 C CA . VAL A 1 83 ? 4.729 7.023 8.851 1.00 89.44 83 VAL A CA 1
ATOM 662 C C . VAL A 1 83 ? 5.372 6.546 7.561 1.00 89.44 83 VAL A C 1
ATOM 664 O O . VAL A 1 83 ? 4.887 5.621 6.912 1.00 89.44 83 VAL A O 1
ATOM 667 N N . GLU A 1 84 ? 6.491 7.168 7.202 1.00 91.44 84 GLU A N 1
ATOM 668 C CA . GLU A 1 84 ? 7.294 6.748 6.059 1.00 91.44 84 GLU A CA 1
ATOM 669 C C . GLU A 1 84 ? 8.263 5.627 6.459 1.00 91.44 84 GLU A C 1
ATOM 671 O O . GLU A 1 84 ? 8.995 5.733 7.447 1.00 91.44 84 GLU A O 1
ATOM 676 N N . ARG A 1 85 ? 8.303 4.558 5.661 1.00 88.81 85 ARG A N 1
ATOM 677 C CA . ARG A 1 85 ? 9.265 3.460 5.775 1.00 88.81 85 ARG A CA 1
ATOM 678 C C . ARG A 1 85 ? 9.987 3.266 4.455 1.00 88.81 85 ARG A C 1
ATOM 680 O O . ARG A 1 85 ? 9.368 3.210 3.397 1.00 88.81 85 ARG A O 1
ATOM 687 N N . ARG A 1 86 ? 11.304 3.089 4.534 1.00 89.50 86 ARG A N 1
ATOM 688 C CA . ARG A 1 86 ? 12.121 2.608 3.418 1.00 89.50 86 ARG A CA 1
ATOM 689 C C . ARG A 1 86 ? 12.273 1.107 3.547 1.00 89.50 86 ARG A C 1
ATOM 691 O O . ARG A 1 86 ? 12.804 0.640 4.553 1.00 89.50 86 ARG A O 1
ATOM 698 N N . VAL A 1 87 ? 11.809 0.376 2.545 1.00 87.25 87 VAL A N 1
ATOM 699 C CA . VAL A 1 87 ? 11.838 -1.086 2.544 1.00 87.25 87 VAL A CA 1
ATOM 700 C C . VAL A 1 87 ? 12.738 -1.542 1.401 1.00 87.25 87 VAL A C 1
ATOM 702 O O . VAL A 1 87 ? 12.510 -1.124 0.263 1.00 87.25 87 VAL A O 1
ATOM 705 N N . PRO A 1 88 ? 13.790 -2.332 1.682 1.00 84.94 88 PRO A N 1
ATOM 706 C CA . PRO A 1 88 ? 14.647 -2.856 0.632 1.00 84.94 88 PRO A CA 1
ATOM 707 C C . PRO A 1 88 ? 13.842 -3.808 -0.247 1.00 84.94 88 PRO A C 1
ATOM 709 O O . PRO A 1 88 ? 13.093 -4.644 0.257 1.00 84.94 88 PRO A O 1
ATOM 712 N N . LEU A 1 89 ? 14.015 -3.693 -1.559 1.00 78.75 89 LEU A N 1
ATOM 713 C CA . LEU A 1 89 ? 13.495 -4.695 -2.477 1.00 78.75 89 LEU A CA 1
ATOM 714 C C . LEU A 1 89 ? 14.558 -5.795 -2.573 1.00 78.75 89 LEU A C 1
ATOM 716 O O . LEU A 1 89 ? 15.679 -5.520 -3.006 1.00 78.75 89 LEU A O 1
ATOM 720 N N . GLU A 1 90 ? 14.262 -7.017 -2.123 1.00 68.00 90 GLU A N 1
ATOM 721 C CA . GLU A 1 90 ? 15.243 -8.101 -2.233 1.00 68.00 90 GLU A CA 1
ATOM 722 C C . GLU A 1 90 ? 15.570 -8.371 -3.707 1.00 68.00 90 GLU A C 1
ATOM 724 O O . GLU A 1 90 ? 14.712 -8.740 -4.511 1.00 68.00 90 GLU A O 1
ATOM 729 N N . SER A 1 91 ? 16.838 -8.178 -4.062 1.00 53.72 91 SER A N 1
ATOM 730 C CA . SER A 1 91 ? 17.370 -8.344 -5.407 1.00 53.72 91 SER A CA 1
ATOM 731 C C . SER A 1 91 ? 17.720 -9.806 -5.682 1.00 53.72 91 SER A C 1
ATOM 733 O O . SER A 1 91 ? 18.883 -10.174 -5.810 1.00 53.72 91 SER A O 1
ATOM 735 N N . HIS A 1 92 ? 16.716 -10.667 -5.838 1.00 53.19 92 HIS A N 1
ATOM 736 C CA . HIS A 1 92 ? 16.948 -12.016 -6.385 1.00 53.19 92 HIS A CA 1
ATOM 737 C C . HIS A 1 92 ? 17.013 -12.029 -7.925 1.00 53.19 92 HIS A C 1
ATOM 739 O O . HIS A 1 92 ? 16.884 -13.083 -8.544 1.00 53.19 92 HIS A O 1
ATOM 745 N N . PHE A 1 93 ? 17.195 -10.870 -8.571 1.00 54.06 93 PHE A N 1
ATOM 746 C CA . PHE A 1 93 ? 16.859 -10.689 -9.986 1.00 54.06 93 PHE A CA 1
ATOM 747 C C . PHE A 1 93 ? 18.071 -10.438 -10.895 1.00 54.06 93 PHE A C 1
ATOM 749 O O . PHE A 1 93 ? 18.930 -9.597 -10.629 1.00 54.06 93 PHE A O 1
ATOM 756 N N . HIS A 1 94 ? 18.104 -11.177 -12.008 1.00 46.59 94 HIS A N 1
ATOM 757 C CA . HIS A 1 94 ? 19.012 -11.000 -13.138 1.00 46.59 94 HIS A CA 1
ATOM 758 C C . HIS A 1 94 ? 18.257 -10.299 -14.279 1.00 46.59 94 HIS A C 1
ATOM 760 O O . HIS A 1 94 ? 17.584 -10.964 -15.062 1.00 46.59 94 HIS A O 1
ATOM 766 N N . GLY A 1 95 ? 18.383 -8.975 -14.392 1.00 52.88 95 GLY A N 1
ATOM 767 C CA . GLY A 1 95 ? 17.826 -8.205 -15.511 1.00 52.88 95 GLY A CA 1
ATOM 768 C C . GLY A 1 95 ? 17.274 -6.844 -15.089 1.00 52.88 95 GLY A C 1
ATOM 769 O O . GLY A 1 95 ? 16.474 -6.770 -14.169 1.00 52.88 95 GLY A O 1
ATOM 770 N N . GLU A 1 96 ? 17.736 -5.804 -15.790 1.00 55.38 96 GLU A N 1
ATOM 771 C CA . GLU A 1 96 ? 17.389 -4.376 -15.683 1.00 55.38 96 GLU A CA 1
ATOM 772 C C . GLU A 1 96 ? 17.461 -3.703 -14.295 1.00 55.38 96 GLU A C 1
ATOM 774 O O . GLU A 1 96 ? 17.605 -4.331 -13.251 1.00 55.38 96 GLU A O 1
ATOM 779 N N . ALA A 1 97 ? 17.496 -2.367 -14.292 1.00 62.06 97 ALA A N 1
ATOM 780 C CA . ALA A 1 97 ? 17.727 -1.548 -13.102 1.00 62.06 97 ALA A CA 1
ATOM 781 C C . ALA A 1 97 ? 16.472 -1.489 -12.212 1.00 62.06 97 ALA A C 1
ATOM 783 O O . ALA A 1 97 ? 15.741 -0.496 -12.214 1.00 62.06 97 ALA A O 1
ATOM 784 N N . VAL A 1 98 ? 16.227 -2.567 -11.467 1.00 65.62 98 VAL A N 1
ATOM 785 C CA . VAL A 1 98 ? 15.215 -2.629 -10.406 1.00 65.62 98 VAL A CA 1
ATOM 786 C C . VAL A 1 98 ? 15.579 -1.624 -9.299 1.00 65.62 98 VAL A C 1
ATOM 788 O O . VAL A 1 98 ? 16.762 -1.480 -8.973 1.00 65.62 98 VAL A O 1
ATOM 791 N N . PRO A 1 99 ? 14.607 -0.901 -8.717 1.00 70.56 99 PRO A N 1
ATOM 792 C CA . PRO A 1 99 ? 14.852 -0.023 -7.582 1.00 70.56 99 PRO A CA 1
ATOM 793 C C . PRO A 1 99 ? 15.369 -0.816 -6.376 1.00 70.56 99 PRO A C 1
ATOM 795 O O . PRO A 1 99 ? 14.825 -1.860 -6.024 1.00 70.56 99 PRO A O 1
ATOM 798 N N . SER A 1 100 ? 16.391 -0.289 -5.702 1.00 75.88 100 SER A N 1
ATOM 799 C CA . SER A 1 100 ? 16.968 -0.899 -4.495 1.00 75.88 100 SER A CA 1
ATOM 800 C C . SER A 1 100 ? 16.014 -0.864 -3.289 1.00 75.88 100 SER A C 1
ATOM 802 O O . SER A 1 100 ? 16.210 -1.586 -2.311 1.00 75.88 100 SER A O 1
ATOM 804 N N . TRP A 1 101 ? 14.988 -0.009 -3.330 1.00 82.38 101 TRP A N 1
ATOM 805 C CA . TRP A 1 101 ? 14.000 0.145 -2.266 1.00 82.38 101 TRP A CA 1
ATOM 806 C C . TRP A 1 101 ? 12.684 0.741 -2.757 1.00 82.38 101 TRP A C 1
ATOM 808 O O . TRP A 1 101 ? 12.622 1.468 -3.753 1.00 82.38 101 TRP A O 1
ATOM 818 N N . ILE A 1 102 ? 11.646 0.503 -1.964 1.00 88.12 102 ILE A N 1
ATOM 819 C CA . ILE A 1 102 ? 10.382 1.233 -2.005 1.00 88.12 102 ILE A CA 1
ATOM 820 C C . ILE A 1 102 ? 10.283 2.177 -0.802 1.00 88.12 102 ILE A C 1
ATOM 822 O O . ILE A 1 102 ? 10.901 1.960 0.245 1.00 88.12 102 ILE A O 1
ATOM 826 N N . ILE A 1 103 ? 9.490 3.231 -0.955 1.00 90.19 103 ILE A N 1
ATOM 827 C CA . ILE A 1 103 ? 9.107 4.152 0.111 1.00 90.19 103 ILE A CA 1
ATOM 828 C C . ILE A 1 103 ? 7.614 3.962 0.357 1.00 90.19 103 ILE A C 1
ATOM 830 O O . ILE A 1 103 ? 6.793 4.323 -0.482 1.00 90.19 103 ILE A O 1
ATOM 834 N N . ALA A 1 104 ? 7.270 3.387 1.503 1.00 91.81 104 ALA A N 1
ATOM 835 C CA . ALA A 1 104 ? 5.900 3.159 1.931 1.00 91.81 104 ALA A CA 1
ATOM 836 C C . ALA A 1 104 ? 5.498 4.226 2.954 1.00 91.81 104 ALA A C 1
ATOM 838 O O . ALA A 1 104 ? 6.038 4.265 4.058 1.00 91.81 104 ALA A O 1
ATOM 839 N N . ASN A 1 105 ? 4.556 5.088 2.594 1.00 93.00 105 ASN A N 1
ATOM 840 C CA . ASN A 1 105 ? 3.966 6.076 3.483 1.00 93.00 105 ASN A CA 1
ATOM 841 C C . ASN A 1 105 ? 2.624 5.548 3.999 1.00 93.00 105 ASN A C 1
ATOM 843 O O . ASN A 1 105 ? 1.646 5.492 3.255 1.00 93.00 105 ASN A O 1
ATOM 847 N N . SER A 1 106 ? 2.593 5.133 5.261 1.00 89.81 106 SER A N 1
ATOM 848 C CA . SER A 1 106 ? 1.409 4.541 5.883 1.00 89.81 106 SER A CA 1
ATOM 849 C C . SER A 1 106 ? 0.669 5.565 6.732 1.00 89.81 106 SER A C 1
ATOM 851 O O . SER A 1 106 ? 1.262 6.227 7.581 1.00 89.81 106 SER A O 1
ATOM 853 N N . CYS A 1 107 ? -0.638 5.663 6.536 1.00 91.31 107 CYS A N 1
ATOM 854 C CA . CYS A 1 107 ? -1.550 6.368 7.421 1.00 91.31 107 CYS A CA 1
ATOM 855 C C . CYS A 1 107 ? -2.380 5.344 8.195 1.00 91.31 107 CYS A C 1
ATOM 857 O O . CYS A 1 107 ? -3.026 4.492 7.587 1.00 91.31 107 CYS A O 1
ATOM 859 N N . HIS A 1 108 ? -2.456 5.498 9.516 1.00 86.19 108 HIS A N 1
ATOM 860 C CA . HIS A 1 108 ? -3.424 4.777 10.337 1.00 86.19 108 HIS A CA 1
ATOM 861 C C . HIS A 1 108 ? -4.641 5.671 10.522 1.00 86.19 108 HIS A C 1
ATOM 863 O O . HIS A 1 108 ? -4.643 6.586 11.351 1.00 86.19 108 HIS A O 1
ATOM 869 N N . ALA A 1 109 ? -5.683 5.430 9.734 1.00 76.75 109 ALA A N 1
ATOM 870 C CA . ALA A 1 109 ? -6.946 6.109 9.932 1.00 76.75 109 ALA A CA 1
ATOM 871 C C . ALA A 1 109 ? -7.561 5.577 11.232 1.00 76.75 109 ALA A C 1
ATOM 873 O O . ALA A 1 109 ? -8.140 4.493 11.267 1.00 76.75 109 ALA A O 1
ATOM 874 N N . GLN A 1 110 ? -7.407 6.335 12.322 1.00 61.88 110 GLN A N 1
ATOM 875 C CA . GLN A 1 110 ? -8.184 6.092 13.530 1.00 61.88 110 GLN A CA 1
ATOM 876 C C . GLN A 1 110 ? -9.658 6.226 13.165 1.00 61.88 110 GLN A C 1
ATOM 878 O O . GLN A 1 110 ? -10.069 7.232 12.581 1.00 61.88 110 GLN A O 1
ATOM 883 N N . SER A 1 111 ? -10.443 5.214 13.512 1.00 47.69 111 SER A N 1
ATOM 884 C CA . SER A 1 111 ? -11.889 5.175 13.335 1.00 47.69 111 SER A CA 1
ATOM 885 C C . SER A 1 111 ? -12.558 6.332 14.085 1.00 47.69 111 SER A C 1
ATOM 887 O O . SER A 1 111 ? -13.054 6.167 15.197 1.00 47.69 111 SER A O 1
ATOM 889 N N . ILE A 1 112 ? -12.611 7.522 13.490 1.00 48.56 112 ILE A N 1
ATOM 890 C CA . ILE A 1 112 ? -13.562 8.556 13.892 1.00 48.56 112 ILE A CA 1
ATOM 891 C C . ILE A 1 112 ? -14.745 8.435 12.946 1.00 48.56 112 ILE A C 1
ATOM 893 O O . ILE A 1 112 ? -14.770 9.072 11.903 1.00 48.56 112 ILE A O 1
ATOM 897 N N . CYS A 1 113 ? -15.691 7.576 13.324 1.00 35.16 113 CYS A N 1
ATOM 898 C CA . CYS A 1 113 ? -17.124 7.739 13.073 1.00 35.16 113 CYS A CA 1
ATOM 899 C C . CYS A 1 113 ? -17.893 6.647 13.836 1.00 35.16 113 CYS A C 1
ATOM 901 O O . CYS A 1 113 ? -18.431 5.710 13.252 1.00 35.16 113 CYS A O 1
ATOM 903 N N . ARG A 1 114 ? -17.980 6.779 15.167 1.00 36.66 114 ARG A N 1
ATOM 904 C CA . ARG A 1 114 ? -19.193 6.329 15.860 1.00 36.66 114 ARG A CA 1
ATOM 905 C C . ARG A 1 114 ? -20.259 7.369 15.545 1.00 36.66 114 ARG A C 1
ATOM 907 O O . ARG A 1 114 ? -20.238 8.452 16.120 1.00 36.66 114 ARG A O 1
ATOM 914 N N . VAL A 1 115 ? -21.115 7.077 14.574 1.00 38.47 115 VAL A N 1
ATOM 915 C CA . VAL A 1 115 ? -22.377 7.803 14.441 1.00 38.47 115 VAL A CA 1
ATOM 916 C C . VAL A 1 115 ? -23.293 7.191 15.500 1.00 38.47 115 VAL A C 1
ATOM 918 O O . VAL A 1 115 ? -23.628 6.012 15.396 1.00 38.47 115 VAL A O 1
ATOM 921 N N . GLU A 1 116 ? -23.549 7.946 16.571 1.00 38.16 116 GLU A N 1
ATOM 922 C CA . GLU A 1 116 ? -24.605 7.644 17.552 1.00 38.16 116 GLU A CA 1
ATOM 923 C C . GLU A 1 116 ? -25.995 7.677 16.905 1.00 38.16 116 GLU A C 1
ATOM 925 O O . GLU A 1 116 ? -26.209 8.514 15.993 1.00 38.16 116 GLU A O 1
#

pLDDT: mean 83.5, std 17.25, range [35.16, 97.62]